Protein AF-A0A9Q5C9L7-F1 (afdb_monomer_lite)

Foldseek 3Di:
DPPVVVVVVVVLVVVVVVLVVVVVVVVVVLVVVVVVLCVVCVVVLVVQVVVCVPPVPPPCSNVVSVVVSVVVVVVSVVVVVVVVVVVVVVVVVSVVVVVVVVVVVDDD

Secondary structure (DSSP, 8-state):
--SHHHHHHHHHHHHHHHHHHHHHHHHHHHHHHHHHHHHHHHHHHHHHHHHHHHH---TTHHHHHHHHHHHHHHHHHHHHHHHHHHHHHHHHHHHHHHHHHHHHS---

pLDDT: mean 73.28, std 13.29, range [42.69, 91.19]

Radius of gyration: 24.25 Å; chains: 1; bounding box: 53×18×73 Å

Structure (mmCIF, N/CA/C/O backbone):
data_AF-A0A9Q5C9L7-F1
#
_entry.id   AF-A0A9Q5C9L7-F1
#
loop_
_atom_site.group_PDB
_atom_site.id
_atom_site.type_symbol
_atom_site.label_atom_id
_atom_site.label_alt_id
_atom_site.label_comp_id
_atom_site.label_asym_id
_atom_site.label_entity_id
_atom_site.label_seq_id
_atom_site.pdbx_PDB_ins_code
_atom_site.Cartn_x
_atom_site.Cartn_y
_atom_site.Cartn_z
_atom_site.occupancy
_atom_site.B_iso_or_equiv
_atom_site.auth_seq_id
_atom_site.auth_comp_id
_atom_site.auth_asym_id
_atom_site.auth_atom_id
_atom_site.pdbx_PDB_model_num
ATOM 1 N N . MET A 1 1 ? -25.614 -3.779 47.159 1.00 45.91 1 MET A N 1
ATOM 2 C CA . MET A 1 1 ? -25.400 -4.309 45.798 1.00 45.91 1 MET A CA 1
ATOM 3 C C . MET A 1 1 ? -24.524 -3.298 45.084 1.00 45.91 1 MET A C 1
ATOM 5 O O . MET A 1 1 ? -25.019 -2.225 44.797 1.00 45.91 1 MET A O 1
ATOM 9 N N . SER A 1 2 ? -23.213 -3.534 44.987 1.00 52.78 2 SER A N 1
ATOM 10 C CA . SER A 1 2 ? -22.270 -2.523 44.463 1.00 52.78 2 SER A CA 1
ATOM 11 C C . SER A 1 2 ? -21.036 -3.122 43.769 1.00 52.78 2 SER A C 1
ATOM 13 O O . SER A 1 2 ? -20.143 -2.372 43.402 1.00 52.78 2 SER A O 1
ATOM 15 N N . GLY A 1 3 ? -20.966 -4.453 43.623 1.00 51.31 3 GLY A N 1
ATOM 16 C CA . GLY A 1 3 ? -19.855 -5.137 42.941 1.00 51.31 3 GLY A CA 1
ATOM 17 C C . GLY A 1 3 ? -20.089 -5.308 41.438 1.00 51.31 3 GLY A C 1
ATOM 18 O O . GLY A 1 3 ? -19.177 -5.094 40.658 1.00 51.31 3 GLY A O 1
ATOM 19 N N . ASP A 1 4 ? -21.337 -5.566 41.038 1.00 56.97 4 ASP A N 1
ATOM 20 C CA . ASP A 1 4 ? -21.707 -5.903 39.652 1.00 56.97 4 ASP A CA 1
ATOM 21 C C . ASP A 1 4 ? -21.462 -4.752 38.653 1.00 56.97 4 ASP A C 1
ATOM 23 O O . ASP A 1 4 ? -21.115 -4.975 37.498 1.00 56.97 4 ASP A O 1
ATOM 27 N N . ASN A 1 5 ? -21.574 -3.499 39.114 1.00 55.47 5 ASN A N 1
ATOM 28 C CA . ASN A 1 5 ? -21.387 -2.316 38.267 1.00 55.47 5 ASN A CA 1
ATOM 29 C C . ASN A 1 5 ? -19.895 -2.003 38.007 1.00 55.47 5 ASN A C 1
ATOM 31 O O . ASN A 1 5 ? -19.534 -1.477 36.960 1.00 55.47 5 ASN A O 1
ATOM 35 N N . VAL A 1 6 ? -18.999 -2.362 38.936 1.00 56.88 6 VAL A N 1
ATOM 36 C CA . VAL A 1 6 ? -17.549 -2.137 38.771 1.00 56.88 6 VAL A CA 1
ATOM 37 C C . VAL A 1 6 ? -16.965 -3.133 37.764 1.00 56.88 6 VAL A C 1
ATOM 39 O O . VAL A 1 6 ? -16.202 -2.739 36.883 1.00 56.88 6 VAL A O 1
ATOM 42 N N . ASP A 1 7 ? -17.416 -4.391 37.816 1.00 59.53 7 ASP A N 1
ATOM 43 C CA . ASP A 1 7 ? -16.998 -5.444 36.883 1.00 59.53 7 ASP A CA 1
ATOM 44 C C . ASP A 1 7 ? -17.428 -5.147 35.431 1.00 59.53 7 ASP A C 1
ATOM 46 O O . ASP A 1 7 ? -16.685 -5.428 34.486 1.00 59.53 7 ASP A O 1
ATOM 50 N N . GLY A 1 8 ? -18.594 -4.517 35.238 1.00 58.56 8 GLY A N 1
ATOM 51 C CA . GLY A 1 8 ? -19.061 -4.065 33.925 1.00 58.56 8 GLY A CA 1
ATOM 52 C C . GLY A 1 8 ? -18.196 -2.950 33.330 1.00 58.56 8 GLY A C 1
ATOM 53 O O . GLY A 1 8 ? -17.810 -3.021 32.163 1.00 58.56 8 GLY A O 1
ATOM 54 N N . VAL A 1 9 ? -17.827 -1.946 34.130 1.00 62.53 9 VAL A N 1
ATOM 55 C CA . VAL A 1 9 ? -17.003 -0.808 33.682 1.00 62.53 9 VAL A CA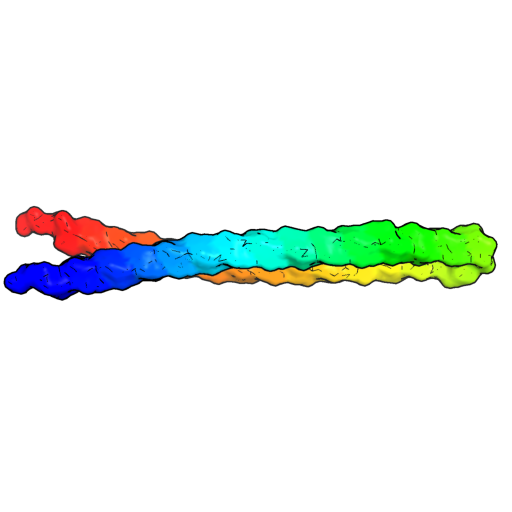 1
ATOM 56 C C . VAL A 1 9 ? -15.571 -1.240 33.342 1.00 62.53 9 VAL A C 1
ATOM 58 O O . VAL A 1 9 ? -15.025 -0.806 32.322 1.00 62.53 9 VAL A O 1
ATOM 61 N N . ASP A 1 10 ? -14.978 -2.142 34.126 1.00 66.06 10 ASP A N 1
ATOM 62 C CA . ASP A 1 10 ? -13.627 -2.660 33.873 1.00 66.06 10 ASP A CA 1
ATOM 63 C C . ASP A 1 10 ? -13.563 -3.538 32.614 1.00 66.06 10 ASP A C 1
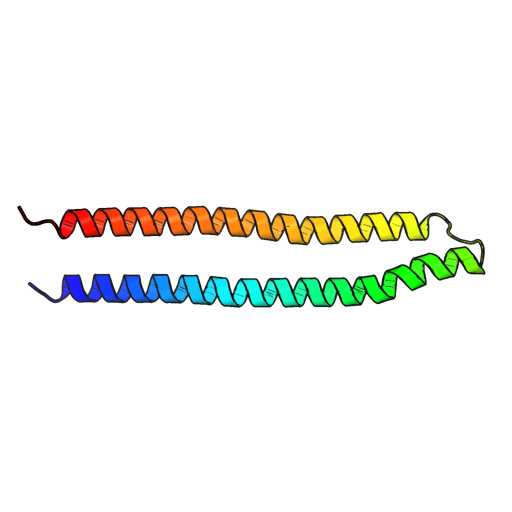ATOM 65 O O . ASP A 1 10 ? -12.635 -3.409 31.808 1.00 66.06 10 ASP A O 1
ATOM 69 N N . HIS A 1 11 ? -14.587 -4.366 32.382 1.00 61.44 11 HIS A N 1
ATOM 70 C CA . HIS A 1 11 ? -14.767 -5.115 31.135 1.00 61.44 11 HIS A CA 1
ATOM 71 C C . HIS A 1 11 ? -14.802 -4.183 29.909 1.00 61.44 11 HIS A C 1
ATOM 73 O O . HIS A 1 11 ? -14.141 -4.445 28.902 1.00 61.44 11 HIS A O 1
ATOM 79 N N . LEU A 1 12 ? -15.526 -3.064 29.997 1.00 63.56 12 LEU A N 1
ATOM 80 C CA . LEU A 1 12 ? -15.689 -2.116 28.888 1.00 63.56 12 LEU A CA 1
ATOM 81 C C . LEU A 1 12 ? -14.410 -1.328 28.613 1.00 63.56 12 LEU A C 1
ATOM 83 O O . LEU A 1 12 ? -14.058 -1.080 27.457 1.00 63.56 12 LEU A O 1
ATOM 87 N N . ASN A 1 13 ? -13.693 -0.948 29.668 1.00 68.38 13 ASN A N 1
ATOM 88 C CA . ASN A 1 13 ? -12.415 -0.264 29.535 1.00 68.38 13 ASN A CA 1
ATOM 89 C C . ASN A 1 13 ? -11.351 -1.207 28.940 1.00 68.38 13 ASN A C 1
ATOM 91 O O . ASN A 1 13 ? -10.546 -0.792 28.103 1.00 68.38 13 ASN A O 1
ATOM 95 N N . ALA A 1 14 ? -11.407 -2.499 29.285 1.00 69.50 14 ALA A N 1
ATOM 96 C CA . ALA A 1 14 ? -10.591 -3.537 28.663 1.00 69.50 14 ALA A CA 1
ATOM 97 C C . ALA A 1 14 ? -10.962 -3.767 27.186 1.00 69.50 14 ALA A C 1
ATOM 99 O O . ALA A 1 14 ? -10.062 -3.881 26.351 1.00 69.50 14 ALA A O 1
ATOM 100 N N . GLU A 1 15 ? -12.251 -3.769 26.826 1.00 65.06 15 GLU A N 1
ATOM 101 C CA . GLU A 1 15 ? -12.686 -3.857 25.426 1.00 65.06 15 GLU A CA 1
ATOM 102 C C . GLU A 1 15 ? -12.228 -2.642 24.609 1.00 65.06 15 GLU A C 1
ATOM 104 O O . GLU A 1 15 ? -11.650 -2.820 23.534 1.00 65.06 15 GLU A O 1
ATOM 109 N N . ARG A 1 16 ? -12.382 -1.414 25.122 1.00 63.78 16 ARG A N 1
ATOM 110 C CA . ARG A 1 16 ? -11.893 -0.192 24.455 1.00 63.78 16 ARG A CA 1
ATOM 111 C C . ARG A 1 16 ? -10.382 -0.209 24.266 1.00 63.78 16 ARG A C 1
ATOM 113 O O . ARG A 1 16 ? -9.909 -0.012 23.147 1.00 63.78 16 ARG A O 1
ATOM 120 N N . ALA A 1 17 ? -9.632 -0.526 25.320 1.00 69.25 17 ALA A N 1
ATOM 121 C CA . ALA A 1 17 ? -8.183 -0.665 25.236 1.00 69.25 17 ALA A CA 1
ATOM 122 C C . ALA A 1 17 ? -7.783 -1.758 24.229 1.00 69.25 17 ALA A C 1
ATOM 124 O O . ALA A 1 17 ? -6.848 -1.576 23.449 1.00 69.25 17 ALA A O 1
ATOM 125 N N . SER A 1 18 ? -8.519 -2.873 24.172 1.00 66.94 18 SER A N 1
ATOM 126 C CA . SER A 1 18 ? -8.263 -3.940 23.199 1.00 66.94 18 SER A CA 1
ATOM 127 C C . SER A 1 18 ? -8.526 -3.496 21.753 1.00 66.94 18 SER A C 1
ATOM 129 O O . SER A 1 18 ? -7.750 -3.842 20.858 1.00 66.94 18 SER A O 1
ATOM 131 N N . LEU A 1 19 ? -9.558 -2.678 21.519 1.00 64.69 19 LEU A N 1
ATOM 132 C CA . LEU A 1 19 ? -9.897 -2.126 20.206 1.00 64.69 19 LEU A CA 1
ATOM 133 C C . LEU A 1 19 ? -8.859 -1.100 19.741 1.00 64.69 19 LEU A C 1
ATOM 135 O O . LEU A 1 19 ? -8.423 -1.155 18.589 1.00 64.69 19 LEU A O 1
ATOM 139 N N . GLU A 1 20 ? -8.407 -0.215 20.630 1.00 68.31 20 GLU A N 1
ATOM 140 C CA . GLU A 1 20 ? -7.345 0.753 20.338 1.00 68.31 20 GLU A CA 1
ATOM 141 C C . GLU A 1 20 ? -6.009 0.060 20.045 1.00 68.31 20 GLU A C 1
ATOM 143 O O . GLU A 1 20 ? -5.326 0.395 19.070 1.00 68.31 20 GLU A O 1
ATOM 148 N N . VAL A 1 21 ? -5.658 -0.969 20.823 1.00 68.44 21 VAL A N 1
ATOM 149 C CA . VAL A 1 21 ? -4.455 -1.782 20.593 1.00 68.44 21 VAL A CA 1
ATOM 150 C C . VAL A 1 21 ? -4.554 -2.553 19.272 1.00 68.44 21 VAL A C 1
ATOM 152 O O . VAL A 1 21 ? -3.585 -2.565 18.504 1.00 68.44 21 VAL A O 1
ATOM 155 N N . MET A 1 22 ? -5.715 -3.137 18.945 1.00 66.62 22 MET A N 1
ATOM 156 C CA . MET A 1 22 ? -5.946 -3.773 17.641 1.00 66.62 22 MET A CA 1
ATOM 157 C C . MET A 1 22 ? -5.807 -2.770 16.491 1.00 66.62 22 MET A C 1
ATOM 159 O O . MET A 1 22 ? -5.185 -3.081 15.472 1.00 66.62 22 MET A O 1
ATOM 163 N N . GLN A 1 23 ? -6.326 -1.553 16.654 1.00 66.06 23 GLN A N 1
ATOM 164 C CA . GLN A 1 23 ? -6.241 -0.497 15.650 1.00 66.06 23 GLN A CA 1
ATOM 165 C C . GLN A 1 23 ? -4.791 -0.030 15.433 1.00 66.06 23 GLN A C 1
ATOM 167 O O . GLN A 1 23 ? -4.347 0.093 14.284 1.00 66.06 23 GLN A O 1
ATOM 172 N N . ALA A 1 24 ? -4.023 0.159 16.509 1.00 67.75 24 ALA A N 1
ATOM 173 C CA . ALA A 1 24 ? -2.612 0.538 16.452 1.00 67.75 24 ALA A CA 1
ATOM 174 C C . ALA A 1 24 ? -1.741 -0.563 15.819 1.00 67.75 24 ALA A C 1
ATOM 176 O O . ALA A 1 24 ? -0.922 -0.282 14.933 1.00 67.75 24 ALA A O 1
ATOM 177 N N . GLN A 1 25 ? -1.954 -1.832 16.192 1.00 67.19 25 GLN A N 1
ATOM 178 C CA . GLN A 1 25 ? -1.266 -2.965 15.564 1.00 67.19 25 GLN A CA 1
ATOM 179 C C . GLN A 1 25 ? -1.595 -3.079 14.071 1.00 67.19 25 GLN A C 1
ATOM 181 O O . GLN A 1 25 ? -0.702 -3.323 13.253 1.00 67.19 25 GLN A O 1
ATOM 186 N N . MET A 1 26 ? -2.853 -2.857 13.687 1.00 66.50 26 MET A N 1
ATOM 187 C CA . MET A 1 26 ? -3.276 -2.933 12.289 1.00 66.50 26 MET A CA 1
ATOM 188 C C . MET A 1 26 ? -2.692 -1.815 11.433 1.00 66.50 26 MET A C 1
ATOM 190 O O . MET A 1 26 ? -2.198 -2.095 10.337 1.00 66.50 26 MET A O 1
ATOM 194 N N . GLN A 1 27 ? -2.681 -0.571 11.920 1.00 66.44 27 GLN A N 1
ATOM 195 C CA . GLN A 1 27 ? -2.021 0.529 11.211 1.00 66.44 27 GLN A CA 1
ATOM 196 C C . GLN A 1 27 ? -0.520 0.261 11.029 1.00 66.44 27 GLN A C 1
ATOM 198 O O . GLN A 1 27 ? 0.021 0.502 9.945 1.00 66.44 27 GLN A O 1
ATOM 203 N N . GLY A 1 28 ? 0.144 -0.306 12.042 1.00 72.94 28 GLY A N 1
ATOM 204 C CA . GLY A 1 28 ? 1.544 -0.728 11.954 1.00 72.94 28 GLY A CA 1
ATOM 205 C C . GLY A 1 28 ? 1.779 -1.826 10.910 1.00 72.94 28 GLY A C 1
ATOM 206 O O . GLY A 1 28 ? 2.725 -1.748 10.120 1.00 72.94 28 GLY A O 1
ATOM 207 N N . PHE A 1 29 ? 0.895 -2.824 10.851 1.00 74.81 29 PHE A N 1
ATOM 208 C CA . PHE A 1 29 ? 0.980 -3.922 9.887 1.00 74.81 29 PHE A CA 1
ATOM 209 C C . PHE A 1 29 ? 0.742 -3.459 8.443 1.00 74.81 29 PHE A C 1
ATOM 211 O O . PHE A 1 29 ? 1.488 -3.840 7.538 1.00 74.81 29 PHE A O 1
ATOM 218 N N . LEU A 1 30 ? -0.249 -2.589 8.225 1.00 74.38 30 LEU A N 1
ATOM 219 C CA . LEU A 1 30 ? -0.543 -1.988 6.921 1.00 74.38 30 LEU A CA 1
ATOM 220 C C . LEU A 1 30 ? 0.612 -1.119 6.426 1.00 74.38 30 LEU A C 1
ATOM 222 O O . LEU A 1 30 ? 1.027 -1.275 5.281 1.00 74.38 30 LEU A O 1
ATOM 226 N N . ARG A 1 31 ? 1.185 -0.266 7.285 1.00 79.50 31 ARG A N 1
ATOM 227 C CA . ARG A 1 31 ? 2.361 0.543 6.930 1.00 79.50 31 ARG A CA 1
ATOM 228 C C . ARG A 1 31 ? 3.563 -0.326 6.575 1.00 79.50 31 ARG A C 1
ATOM 230 O O . ARG A 1 31 ? 4.199 -0.068 5.559 1.00 79.50 31 ARG A O 1
ATOM 237 N N . LYS A 1 32 ? 3.844 -1.386 7.343 1.00 83.56 32 LYS A N 1
ATOM 238 C CA . LYS A 1 32 ? 4.917 -2.342 7.014 1.00 83.56 32 LYS A CA 1
ATOM 239 C C . LYS A 1 32 ? 4.671 -3.050 5.682 1.00 83.56 32 LYS A C 1
ATOM 241 O O . LYS A 1 32 ? 5.593 -3.141 4.876 1.00 83.56 32 LYS A O 1
ATOM 246 N N . ARG A 1 33 ? 3.445 -3.521 5.425 1.00 82.75 33 ARG A N 1
ATOM 247 C CA . ARG A 1 33 ? 3.087 -4.157 4.145 1.00 82.75 33 ARG A CA 1
ATOM 248 C C . ARG A 1 33 ? 3.200 -3.191 2.974 1.00 82.75 33 ARG A C 1
ATOM 250 O O . ARG A 1 33 ? 3.753 -3.574 1.950 1.00 82.75 33 ARG A O 1
ATOM 257 N N . LEU A 1 34 ? 2.723 -1.958 3.127 1.00 84.38 34 LEU A N 1
ATOM 258 C CA . LEU A 1 34 ? 2.814 -0.930 2.094 1.00 84.38 34 LEU A CA 1
ATOM 259 C C . LEU A 1 34 ? 4.273 -0.537 1.830 1.00 84.38 34 LEU A C 1
ATOM 261 O O . LEU A 1 34 ? 4.668 -0.428 0.676 1.00 84.38 34 LEU A O 1
ATOM 265 N N . ALA A 1 35 ? 5.092 -0.393 2.875 1.00 86.56 35 ALA A N 1
ATOM 266 C CA . ALA A 1 35 ? 6.519 -0.111 2.743 1.00 86.56 35 ALA A CA 1
ATOM 267 C C . ALA A 1 35 ? 7.257 -1.254 2.031 1.00 86.56 35 ALA A C 1
ATOM 269 O O . ALA A 1 35 ? 8.019 -1.016 1.099 1.00 86.56 35 ALA A O 1
ATOM 270 N N . MET A 1 36 ? 6.986 -2.506 2.407 1.00 87.88 36 MET A N 1
ATOM 271 C CA . MET A 1 36 ? 7.575 -3.676 1.753 1.00 87.88 36 MET A CA 1
ATOM 272 C C . MET A 1 36 ? 7.105 -3.813 0.297 1.00 87.88 36 MET A C 1
ATOM 274 O O . MET A 1 36 ? 7.907 -4.134 -0.577 1.00 87.88 36 MET A O 1
ATOM 278 N N . TRP A 1 37 ? 5.833 -3.510 0.018 1.00 89.19 37 TRP A N 1
ATOM 279 C CA . TRP A 1 37 ? 5.287 -3.427 -1.338 1.00 89.19 37 TRP A CA 1
ATOM 280 C C . TRP A 1 37 ? 5.992 -2.336 -2.156 1.00 89.19 37 TRP A C 1
ATOM 282 O O . TRP A 1 37 ? 6.434 -2.604 -3.271 1.00 89.19 37 TRP A O 1
ATOM 292 N N . ALA A 1 38 ? 6.174 -1.143 -1.585 1.00 86.75 38 ALA A N 1
ATOM 293 C CA . ALA A 1 38 ? 6.844 -0.026 -2.241 1.00 86.75 38 ALA A CA 1
ATOM 294 C C . ALA A 1 38 ? 8.315 -0.342 -2.542 1.00 86.75 38 ALA A C 1
ATOM 296 O O . ALA A 1 38 ? 8.786 -0.041 -3.631 1.00 86.75 38 ALA A O 1
ATOM 297 N N . ILE A 1 39 ? 9.025 -1.021 -1.635 1.00 89.38 39 ILE A N 1
ATOM 298 C CA . ILE A 1 39 ? 10.399 -1.492 -1.873 1.00 89.38 39 ILE A CA 1
ATOM 299 C C . ILE A 1 39 ? 10.419 -2.547 -2.990 1.00 89.38 39 ILE A C 1
ATOM 301 O O . ILE A 1 39 ? 11.220 -2.460 -3.921 1.00 89.38 39 ILE A O 1
ATOM 305 N N . ARG A 1 40 ? 9.509 -3.531 -2.933 1.00 87.00 40 ARG A N 1
ATOM 306 C CA . ARG A 1 40 ? 9.403 -4.618 -3.920 1.00 87.00 40 ARG A CA 1
ATOM 307 C C . ARG A 1 40 ? 9.177 -4.079 -5.332 1.00 87.00 40 ARG A C 1
ATOM 309 O O . ARG 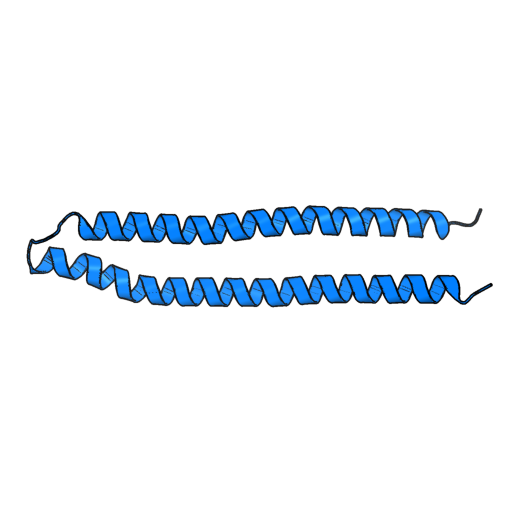A 1 40 ? 9.857 -4.515 -6.260 1.00 87.00 40 ARG A O 1
ATOM 316 N N . TRP A 1 41 ? 8.244 -3.145 -5.492 1.00 87.38 41 TRP A N 1
ATOM 317 C CA . TRP A 1 41 ? 7.911 -2.557 -6.790 1.00 87.38 41 TRP A CA 1
ATOM 318 C C . TRP A 1 41 ? 8.841 -1.419 -7.194 1.00 87.38 41 TRP A C 1
ATOM 320 O O . TRP A 1 41 ? 9.096 -1.262 -8.383 1.00 87.38 41 TRP A O 1
ATOM 330 N N . GLY A 1 42 ? 9.424 -0.699 -6.236 1.00 87.38 42 GLY A N 1
ATOM 331 C CA . GLY A 1 42 ? 10.441 0.321 -6.487 1.00 87.38 42 GLY A CA 1
ATOM 332 C C . GLY A 1 42 ? 11.700 -0.248 -7.138 1.00 87.38 42 GLY A C 1
ATOM 333 O O . GLY A 1 42 ? 12.303 0.419 -7.967 1.00 87.38 42 GLY A O 1
ATOM 334 N N . ILE A 1 43 ? 12.057 -1.499 -6.830 1.00 87.44 43 ILE A N 1
ATOM 335 C CA . ILE A 1 43 ? 13.164 -2.212 -7.490 1.00 87.44 43 ILE A CA 1
ATOM 336 C C . ILE A 1 43 ? 12.664 -3.011 -8.705 1.00 87.44 43 ILE A C 1
ATOM 338 O O . ILE A 1 43 ? 13.327 -3.056 -9.738 1.00 87.44 43 ILE A O 1
ATOM 342 N N . GLY A 1 44 ? 11.484 -3.632 -8.611 1.00 84.44 44 GLY A N 1
ATOM 343 C CA . GLY A 1 44 ? 10.943 -4.484 -9.674 1.00 84.44 44 GLY A CA 1
ATOM 344 C C . GLY A 1 44 ? 10.540 -3.734 -10.948 1.00 84.44 44 GLY A C 1
ATOM 345 O O . GLY A 1 44 ? 10.773 -4.240 -12.044 1.00 84.44 44 GLY A O 1
ATOM 346 N N . MET A 1 45 ? 9.974 -2.528 -10.826 1.00 85.75 45 MET A N 1
ATOM 347 C CA . MET A 1 45 ? 9.531 -1.730 -11.978 1.00 85.75 45 MET A CA 1
ATOM 348 C C . MET A 1 45 ? 10.688 -1.269 -12.872 1.00 85.75 45 MET A C 1
ATOM 350 O O . MET A 1 45 ? 10.613 -1.511 -14.075 1.00 85.75 45 MET A O 1
ATOM 354 N N . PRO A 1 46 ? 11.778 -0.675 -12.345 1.00 87.62 46 PRO A N 1
ATOM 355 C CA . PRO A 1 46 ? 12.923 -0.301 -13.171 1.00 87.62 46 PRO A CA 1
ATOM 356 C C . PRO A 1 46 ? 13.490 -1.475 -13.967 1.00 87.62 46 PRO A C 1
ATOM 358 O O . PRO A 1 46 ? 13.801 -1.319 -15.142 1.00 87.62 46 PRO A O 1
ATOM 361 N N . VAL A 1 47 ? 13.561 -2.667 -13.368 1.00 85.06 47 VAL A N 1
ATOM 362 C CA . VAL A 1 47 ? 14.035 -3.880 -14.053 1.00 85.06 47 VAL A CA 1
ATOM 363 C C . VAL A 1 47 ? 13.064 -4.304 -15.160 1.00 85.06 47 VAL A C 1
ATOM 365 O O . VAL A 1 47 ? 13.496 -4.585 -16.278 1.00 85.06 47 VAL A O 1
ATOM 368 N N . ALA A 1 48 ? 11.756 -4.291 -14.884 1.00 85.31 48 ALA A N 1
ATOM 369 C CA . ALA A 1 48 ? 10.720 -4.621 -15.865 1.00 85.31 48 ALA A CA 1
ATOM 370 C C . ALA A 1 48 ? 10.676 -3.648 -17.059 1.00 85.31 48 ALA A C 1
ATOM 372 O O . ALA A 1 48 ? 10.273 -4.052 -18.147 1.00 85.31 48 ALA A O 1
ATOM 373 N N . PHE A 1 49 ? 11.103 -2.395 -16.874 1.00 85.44 49 PHE A N 1
ATOM 374 C CA . PHE A 1 49 ? 11.224 -1.397 -17.943 1.00 85.44 49 PHE A CA 1
ATOM 375 C C . PHE A 1 49 ? 12.581 -1.435 -18.663 1.00 85.44 49 PHE A C 1
ATOM 377 O O . PHE A 1 49 ? 12.628 -1.274 -19.881 1.00 85.44 49 PHE A O 1
ATOM 384 N N . ALA A 1 50 ? 13.682 -1.672 -17.945 1.00 85.38 50 ALA A N 1
ATOM 385 C CA . ALA A 1 50 ? 15.030 -1.666 -18.515 1.00 85.38 50 ALA A CA 1
ATOM 386 C C . ALA A 1 50 ? 15.288 -2.863 -19.443 1.00 85.38 50 ALA A C 1
ATOM 388 O O . ALA A 1 50 ? 15.923 -2.706 -20.484 1.00 85.38 50 ALA A O 1
ATOM 389 N N . VAL A 1 51 ? 14.777 -4.050 -19.099 1.00 84.19 51 VAL A N 1
ATOM 390 C CA . VAL A 1 51 ? 14.998 -5.273 -19.892 1.00 84.19 51 VAL A CA 1
ATOM 391 C C . VAL A 1 51 ? 14.440 -5.149 -21.324 1.00 84.19 51 VAL A C 1
ATOM 393 O O . VAL A 1 51 ? 15.221 -5.322 -22.263 1.00 84.19 51 VAL A O 1
ATOM 396 N N . PRO A 1 52 ? 13.161 -4.777 -21.540 1.00 85.50 52 PRO A N 1
ATOM 397 C CA . PRO A 1 52 ? 12.635 -4.568 -22.889 1.00 85.50 52 PRO A CA 1
ATOM 398 C C . PRO A 1 52 ? 13.283 -3.396 -23.622 1.00 85.50 52 PRO A C 1
ATOM 400 O O . PRO A 1 52 ? 13.460 -3.468 -24.835 1.00 85.50 52 PRO A O 1
ATOM 403 N N . ALA A 1 53 ? 13.647 -2.327 -22.906 1.00 84.94 53 ALA A N 1
ATOM 404 C CA . ALA A 1 53 ? 14.242 -1.138 -23.511 1.00 84.94 53 ALA A CA 1
ATOM 405 C C . ALA A 1 53 ? 15.644 -1.400 -24.085 1.00 84.94 53 ALA A C 1
ATOM 407 O O . ALA A 1 53 ? 15.990 -0.842 -25.121 1.00 84.94 53 ALA A O 1
ATOM 408 N N . ILE A 1 54 ? 16.443 -2.248 -23.428 1.00 87.50 54 ILE A N 1
ATOM 409 C CA . ILE A 1 54 ? 17.821 -2.542 -23.847 1.00 87.50 54 ILE A CA 1
ATOM 410 C C . ILE A 1 54 ? 17.863 -3.682 -24.876 1.00 87.50 54 ILE A C 1
ATOM 412 O O . ILE A 1 54 ? 18.639 -3.620 -25.825 1.00 87.50 54 ILE A O 1
ATOM 416 N N . TRP A 1 55 ? 17.042 -4.724 -24.702 1.00 86.62 55 TRP A N 1
ATOM 417 C CA . TRP A 1 55 ? 17.137 -5.960 -25.495 1.00 86.62 55 TRP A CA 1
ATOM 418 C C . TRP A 1 55 ? 16.051 -6.098 -26.571 1.00 86.62 55 TRP A C 1
ATOM 420 O O . TRP A 1 55 ? 16.091 -7.045 -27.353 1.00 86.62 55 TRP A O 1
ATOM 430 N N . GLY A 1 56 ? 15.057 -5.202 -26.611 1.00 80.19 56 GLY A N 1
ATOM 431 C CA . GLY A 1 56 ? 13.958 -5.239 -27.589 1.00 80.19 56 GLY A CA 1
ATOM 432 C C . GLY A 1 56 ? 13.025 -6.452 -27.462 1.00 80.19 56 GLY A C 1
ATOM 433 O O . GLY A 1 56 ? 12.170 -6.675 -28.317 1.00 80.19 56 GLY A O 1
ATOM 434 N N . LEU A 1 57 ? 13.177 -7.246 -26.402 1.00 78.62 57 LEU A N 1
ATOM 435 C CA . LEU A 1 57 ? 12.410 -8.458 -26.130 1.00 78.62 57 LEU A CA 1
ATOM 436 C C . LEU A 1 57 ? 11.365 -8.191 -25.045 1.00 78.62 57 LEU A C 1
ATOM 438 O O . LEU A 1 57 ? 11.590 -7.417 -24.121 1.00 78.62 57 LEU A O 1
ATOM 442 N N . TRP A 1 58 ? 10.217 -8.863 -25.145 1.00 81.25 58 TRP A N 1
ATOM 443 C CA . TRP A 1 58 ? 9.147 -8.801 -24.140 1.00 81.25 58 TRP A CA 1
ATOM 444 C C . TRP A 1 58 ? 8.613 -7.381 -23.870 1.00 81.25 58 TRP A C 1
ATOM 446 O O . TRP A 1 58 ? 8.451 -6.963 -22.730 1.00 81.25 58 TRP A O 1
ATOM 456 N N . LEU A 1 59 ? 8.244 -6.650 -24.927 1.00 82.25 59 LEU A N 1
ATOM 457 C CA . LEU A 1 59 ? 7.599 -5.325 -24.835 1.00 82.25 59 LEU A CA 1
ATOM 458 C C . LEU A 1 59 ? 6.320 -5.304 -23.969 1.00 82.25 59 LEU A C 1
ATOM 460 O O . LEU A 1 59 ? 5.933 -4.258 -23.456 1.00 82.25 59 LEU A O 1
ATOM 464 N N . TRP A 1 60 ? 5.671 -6.456 -23.776 1.00 84.38 60 TRP A N 1
ATOM 465 C CA . TRP A 1 60 ? 4.481 -6.610 -22.930 1.00 84.38 60 TRP A CA 1
ATOM 466 C C . TRP A 1 60 ? 4.794 -6.669 -21.423 1.00 84.38 60 TRP A C 1
ATOM 468 O O . TRP A 1 60 ? 3.899 -6.489 -20.598 1.00 84.38 60 TRP A O 1
ATOM 478 N N . LEU A 1 61 ? 6.052 -6.906 -21.049 1.00 85.25 61 LEU A N 1
ATOM 479 C CA . LEU A 1 61 ? 6.505 -7.104 -19.672 1.00 85.25 61 LEU A CA 1
ATOM 480 C C . LEU A 1 61 ? 6.239 -5.899 -18.743 1.00 85.25 61 LEU A C 1
ATOM 482 O O . LEU A 1 61 ? 5.726 -6.129 -17.647 1.00 85.25 61 LEU A O 1
ATOM 486 N N . PRO A 1 62 ? 6.471 -4.629 -19.142 1.00 84.88 62 PRO A N 1
ATOM 487 C CA . PRO A 1 62 ? 6.114 -3.470 -18.319 1.00 84.88 62 PRO A CA 1
ATOM 488 C C . PRO A 1 62 ? 4.598 -3.328 -18.145 1.00 84.88 62 PRO A C 1
ATOM 490 O O . PRO A 1 62 ? 4.133 -2.951 -17.070 1.00 84.88 62 PRO A O 1
ATOM 493 N N . MET A 1 63 ? 3.811 -3.694 -19.163 1.00 85.88 63 MET A N 1
ATOM 494 C CA . MET A 1 63 ? 2.350 -3.676 -19.075 1.00 85.88 63 MET A CA 1
ATOM 495 C C . MET A 1 63 ? 1.848 -4.737 -18.084 1.00 85.88 63 MET A C 1
ATOM 497 O O . MET A 1 63 ? 1.048 -4.429 -17.202 1.00 85.88 63 MET A O 1
ATOM 501 N N . ALA A 1 64 ? 2.375 -5.963 -18.160 1.00 87.25 64 ALA A N 1
ATOM 502 C CA . ALA A 1 64 ? 2.060 -7.026 -17.208 1.00 87.25 64 ALA A CA 1
ATOM 503 C C . ALA A 1 64 ? 2.513 -6.679 -15.781 1.00 87.25 64 ALA A C 1
ATOM 505 O O . ALA A 1 64 ? 1.743 -6.854 -14.839 1.00 87.25 64 ALA A O 1
ATOM 506 N N . ALA A 1 65 ? 3.718 -6.126 -15.610 1.00 87.00 65 ALA A N 1
ATOM 507 C CA . ALA A 1 65 ? 4.207 -5.654 -14.316 1.00 87.00 65 ALA A CA 1
ATOM 508 C C . ALA A 1 65 ? 3.289 -4.570 -13.722 1.00 87.00 65 ALA A C 1
ATOM 510 O O . ALA A 1 65 ? 2.953 -4.636 -12.540 1.00 87.00 65 ALA A O 1
ATOM 511 N N . GLY A 1 66 ? 2.813 -3.629 -14.544 1.00 87.44 66 GLY A N 1
ATOM 512 C CA . GLY A 1 66 ? 1.831 -2.617 -14.147 1.00 87.44 66 GLY A CA 1
ATOM 513 C C . GLY A 1 66 ? 0.501 -3.206 -13.687 1.00 87.44 66 GLY A C 1
ATOM 514 O O . GLY A 1 66 ? 0.003 -2.830 -12.625 1.00 87.44 66 GLY A O 1
ATOM 515 N N . ILE A 1 67 ? -0.047 -4.171 -14.430 1.00 90.44 67 ILE A N 1
ATOM 516 C CA . ILE A 1 67 ? -1.294 -4.853 -14.054 1.00 90.44 67 ILE A CA 1
ATOM 517 C C . ILE A 1 67 ? -1.115 -5.602 -12.731 1.00 90.44 67 ILE A C 1
ATOM 519 O O . ILE A 1 67 ? -1.942 -5.469 -11.832 1.00 90.44 67 ILE A O 1
ATOM 523 N N . VAL A 1 68 ? -0.022 -6.350 -12.568 1.00 89.62 68 VAL A N 1
ATOM 524 C CA . VAL A 1 68 ? 0.243 -7.105 -11.334 1.00 89.62 68 VAL A CA 1
ATOM 525 C C . VAL A 1 68 ? 0.448 -6.163 -10.141 1.00 89.62 68 VAL A C 1
ATOM 527 O O . VAL A 1 68 ? -0.051 -6.445 -9.049 1.00 89.62 68 VAL A O 1
ATOM 530 N N . ALA A 1 69 ? 1.110 -5.018 -10.333 1.00 88.06 69 ALA A N 1
ATOM 531 C CA . ALA A 1 69 ? 1.251 -3.995 -9.298 1.00 88.06 69 ALA A CA 1
ATOM 532 C C . ALA A 1 69 ? -0.107 -3.408 -8.885 1.00 88.06 69 ALA A C 1
ATOM 534 O O . ALA A 1 69 ? -0.389 -3.312 -7.688 1.00 88.06 69 ALA A O 1
ATOM 535 N N . LEU A 1 70 ? -0.965 -3.082 -9.859 1.00 89.56 70 LEU A N 1
ATOM 536 C CA . LEU A 1 70 ? -2.321 -2.577 -9.629 1.00 89.56 70 LEU A CA 1
ATOM 537 C C . LEU A 1 70 ? -3.192 -3.589 -8.891 1.00 89.56 70 LEU A C 1
ATOM 539 O O . LEU A 1 70 ? -3.819 -3.233 -7.897 1.00 89.56 70 LEU A O 1
ATOM 543 N N . VAL A 1 71 ? -3.199 -4.849 -9.333 1.00 91.19 71 VAL A N 1
ATOM 544 C CA . VAL A 1 71 ? -3.943 -5.925 -8.664 1.00 91.19 71 VAL A CA 1
ATOM 545 C C . VAL A 1 71 ? -3.443 -6.084 -7.233 1.00 91.19 71 VAL A C 1
ATOM 547 O O . VAL A 1 71 ? -4.244 -6.102 -6.308 1.00 91.19 71 VAL A O 1
ATOM 550 N N . SER A 1 72 ? -2.125 -6.115 -7.022 1.00 87.31 72 SER A N 1
ATOM 551 C CA . SER A 1 72 ? -1.541 -6.234 -5.685 1.00 87.31 72 SER A CA 1
ATOM 552 C C . SER A 1 72 ? -1.952 -5.082 -4.760 1.00 87.31 72 SER A C 1
ATOM 554 O O . SER A 1 72 ? -2.300 -5.322 -3.601 1.00 87.31 72 SER A O 1
ATOM 556 N N . LEU A 1 73 ? -1.959 -3.847 -5.268 1.00 87.00 73 LEU A N 1
ATOM 557 C CA . LEU A 1 73 ? -2.370 -2.667 -4.509 1.00 87.00 73 LEU A CA 1
ATOM 558 C C . LEU A 1 73 ? -3.881 -2.667 -4.233 1.00 87.00 73 LEU A C 1
ATOM 560 O O . LEU A 1 73 ? -4.302 -2.381 -3.111 1.00 87.00 73 LEU A O 1
ATOM 564 N N . ALA A 1 74 ? -4.689 -3.078 -5.212 1.00 88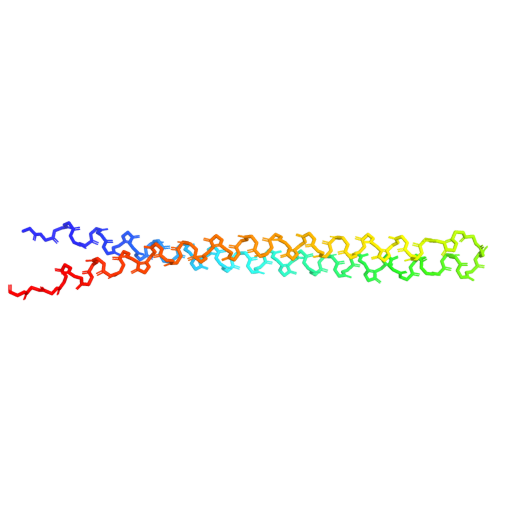.69 74 ALA A N 1
ATOM 565 C CA . ALA A 1 74 ? -6.127 -3.256 -5.054 1.00 88.69 74 ALA A CA 1
ATOM 566 C C . ALA A 1 74 ? -6.445 -4.291 -3.968 1.00 88.69 74 ALA A C 1
ATOM 568 O O . ALA A 1 74 ? -7.305 -4.035 -3.132 1.00 88.69 74 ALA A O 1
ATOM 569 N N . THR A 1 75 ? -5.719 -5.410 -3.892 1.00 87.94 75 THR A N 1
ATOM 570 C CA . THR A 1 75 ? -5.920 -6.415 -2.835 1.00 87.94 75 THR A CA 1
ATOM 571 C C . THR A 1 75 ? -5.640 -5.846 -1.444 1.00 87.94 75 THR A C 1
ATOM 573 O O . THR A 1 75 ? -6.405 -6.095 -0.512 1.00 87.94 75 THR A O 1
ATOM 576 N N . ILE A 1 76 ? -4.576 -5.046 -1.291 1.00 84.69 76 ILE A N 1
ATOM 577 C CA . ILE A 1 76 ? -4.265 -4.363 -0.023 1.00 84.69 76 ILE A CA 1
ATOM 578 C C . ILE A 1 76 ? -5.393 -3.386 0.341 1.00 84.69 76 ILE A C 1
ATOM 580 O O . ILE A 1 76 ? -5.832 -3.354 1.491 1.00 84.69 76 ILE A O 1
ATOM 584 N N . MET A 1 77 ? -5.900 -2.635 -0.639 1.00 84.25 77 MET A N 1
ATOM 585 C CA . MET A 1 77 ? -6.968 -1.656 -0.440 1.00 84.25 77 MET A CA 1
ATOM 586 C C . MET A 1 77 ? -8.323 -2.307 -0.127 1.00 84.25 77 MET A C 1
ATOM 588 O O . MET A 1 77 ? -9.035 -1.848 0.762 1.00 84.25 77 MET A O 1
ATOM 592 N N . ILE A 1 78 ? -8.669 -3.414 -0.788 1.00 87.19 78 ILE A N 1
ATOM 593 C CA . ILE A 1 78 ? -9.878 -4.200 -0.499 1.00 87.19 78 ILE A CA 1
ATOM 594 C C . ILE A 1 78 ? -9.802 -4.771 0.915 1.00 87.19 78 ILE A C 1
ATOM 596 O O . ILE A 1 78 ? -10.757 -4.634 1.677 1.00 87.19 78 ILE A O 1
ATOM 600 N N . MET A 1 79 ? -8.660 -5.355 1.294 1.00 82.38 79 MET A N 1
ATOM 601 C CA . MET A 1 79 ? -8.441 -5.842 2.657 1.00 82.38 79 MET A CA 1
ATOM 602 C C . MET A 1 79 ? -8.658 -4.713 3.676 1.00 82.38 79 MET A C 1
ATOM 604 O O . MET A 1 79 ? -9.337 -4.909 4.680 1.00 82.38 79 MET A O 1
ATOM 608 N N . TRP A 1 80 ? -8.143 -3.513 3.394 1.00 80.00 80 TRP A N 1
ATOM 609 C CA . TRP A 1 80 ? -8.331 -2.336 4.241 1.00 80.00 80 TRP A CA 1
ATOM 610 C C . TRP A 1 80 ? -9.803 -1.915 4.361 1.00 80.00 80 TRP A C 1
ATOM 612 O O . TRP A 1 80 ? -10.291 -1.706 5.470 1.00 80.00 80 TRP A O 1
ATOM 622 N N . LEU A 1 81 ? -10.540 -1.859 3.247 1.00 82.25 81 LEU A N 1
ATOM 623 C CA . LEU A 1 81 ? -11.966 -1.512 3.235 1.00 82.25 81 LEU A CA 1
ATOM 624 C C . LEU A 1 81 ? -12.832 -2.533 3.984 1.00 82.25 81 LEU A C 1
ATOM 626 O O . LEU A 1 81 ? -13.754 -2.149 4.706 1.00 82.25 81 LEU A O 1
ATOM 630 N N . VAL A 1 82 ? -12.544 -3.828 3.836 1.00 82.19 82 VAL A N 1
ATOM 631 C CA . VAL A 1 82 ? -13.242 -4.899 4.567 1.00 82.19 82 VAL A CA 1
ATOM 632 C C . VAL A 1 82 ? -13.005 -4.763 6.069 1.00 82.19 82 VAL A C 1
ATOM 634 O O . VAL A 1 82 ? -13.945 -4.875 6.857 1.00 82.19 82 VAL A O 1
ATOM 637 N N . LEU A 1 83 ? -11.767 -4.470 6.466 1.00 72.62 83 LEU A N 1
ATOM 638 C CA . LEU A 1 83 ? -11.414 -4.262 7.866 1.00 72.62 83 LEU A CA 1
ATOM 639 C C . LEU A 1 83 ? -12.106 -3.020 8.437 1.00 72.62 83 LEU A C 1
ATOM 641 O O . LEU A 1 83 ? -12.734 -3.116 9.485 1.00 72.62 83 LEU A O 1
ATOM 645 N N . LEU A 1 84 ? -12.102 -1.894 7.722 1.00 74.25 84 LEU A N 1
ATOM 646 C CA . LEU A 1 84 ? -12.843 -0.686 8.109 1.00 74.25 84 LEU A CA 1
ATOM 647 C C . LEU A 1 84 ? -14.337 -0.928 8.298 1.00 74.25 84 LEU A C 1
ATOM 649 O O . LEU A 1 84 ? -14.928 -0.419 9.247 1.00 74.25 84 LEU A O 1
ATOM 653 N N . ARG A 1 85 ? -14.959 -1.712 7.409 1.00 76.44 85 ARG A N 1
ATOM 654 C CA . ARG A 1 85 ? -16.371 -2.090 7.551 1.00 76.44 85 ARG A CA 1
ATOM 655 C C . ARG A 1 85 ? -16.608 -2.903 8.821 1.00 76.44 85 ARG A C 1
ATOM 657 O O . ARG A 1 85 ? -17.558 -2.604 9.538 1.00 76.44 85 ARG A O 1
ATOM 664 N N . LYS A 1 86 ? -15.728 -3.863 9.128 1.00 69.12 86 LYS A N 1
ATOM 665 C CA . LYS A 1 86 ? -15.776 -4.621 10.389 1.00 69.12 86 LYS A CA 1
ATOM 666 C C . LYS A 1 86 ? -15.597 -3.730 11.622 1.00 69.12 86 LYS A C 1
ATOM 668 O O . LYS A 1 86 ? -16.300 -3.923 12.610 1.00 69.12 86 LYS A O 1
ATOM 673 N N . PHE A 1 87 ? -14.711 -2.738 11.563 1.00 65.31 87 PHE A N 1
ATOM 674 C CA . PHE A 1 87 ? -14.544 -1.776 12.656 1.00 65.31 87 PHE A CA 1
ATOM 675 C C . PHE A 1 87 ? -15.774 -0.909 12.859 1.00 65.31 87 PHE A C 1
ATOM 677 O O . PHE A 1 87 ? -16.180 -0.708 13.993 1.00 65.31 87 PHE A O 1
ATOM 684 N N . ARG A 1 88 ? -16.413 -0.452 11.781 1.00 63.28 88 ARG A N 1
ATOM 685 C CA . ARG A 1 88 ? -17.655 0.321 11.878 1.00 63.28 88 ARG A CA 1
ATOM 686 C C . ARG A 1 88 ? -18.782 -0.471 12.535 1.00 63.28 88 ARG A C 1
ATOM 688 O O . ARG A 1 88 ? -19.525 0.093 13.325 1.00 63.28 88 ARG A O 1
ATOM 695 N N . SER A 1 89 ? -18.889 -1.770 12.245 1.00 59.75 89 SER A N 1
ATOM 696 C CA . SER A 1 89 ? -19.841 -2.632 12.953 1.00 59.75 89 SER A CA 1
ATOM 697 C C . SER A 1 89 ? -19.461 -2.853 14.417 1.00 59.75 89 SER A C 1
ATOM 699 O O . SER A 1 89 ? -20.348 -2.874 15.254 1.00 59.75 89 SER A O 1
ATOM 701 N N . ALA A 1 90 ? -18.168 -2.973 14.739 1.00 59.31 90 ALA A N 1
ATOM 702 C CA . ALA A 1 90 ? -17.711 -3.137 16.121 1.00 59.31 90 ALA A CA 1
ATOM 703 C C . ALA A 1 90 ? 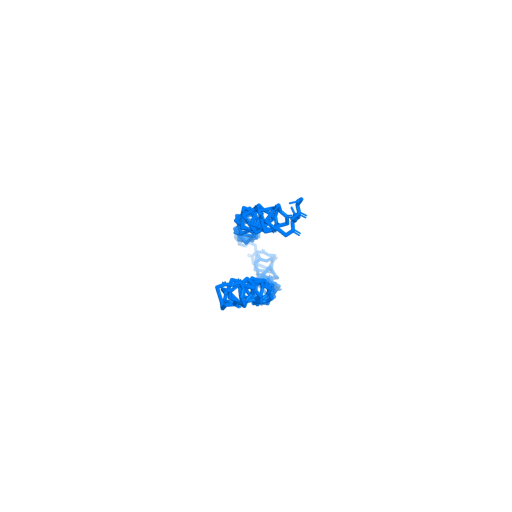-17.894 -1.853 16.954 1.00 59.31 90 ALA A C 1
ATOM 705 O O . ALA A 1 90 ? -18.349 -1.922 18.089 1.00 59.31 90 ALA A O 1
ATOM 706 N N . GLN A 1 91 ? -17.626 -0.682 16.369 1.00 58.12 91 GLN A N 1
ATOM 707 C CA . GLN A 1 91 ? -17.896 0.618 16.987 1.00 58.12 91 GLN A CA 1
ATOM 708 C C . GLN A 1 91 ? -19.393 0.864 17.169 1.00 58.12 91 GLN A C 1
ATOM 710 O O . GLN A 1 91 ? -19.786 1.343 18.218 1.00 58.12 91 GLN A O 1
ATOM 715 N N . ALA A 1 92 ? -20.242 0.485 16.207 1.00 58.81 92 ALA A N 1
ATOM 716 C CA . ALA A 1 92 ? -21.694 0.604 16.366 1.00 58.81 92 ALA A CA 1
ATOM 717 C C . ALA A 1 92 ? -22.244 -0.284 17.499 1.00 58.81 92 ALA A C 1
ATOM 719 O O . ALA A 1 92 ? -23.223 0.081 18.147 1.00 58.81 92 ALA A O 1
ATOM 720 N N . SER A 1 93 ? -21.621 -1.440 17.747 1.00 57.81 93 SER A N 1
ATOM 721 C CA . SER A 1 93 ? -21.939 -2.278 18.906 1.00 57.81 93 SER A CA 1
ATOM 722 C C . SER A 1 93 ? -21.480 -1.638 20.216 1.00 57.81 93 SER A C 1
ATOM 724 O O . SER A 1 93 ? -22.226 -1.681 21.187 1.00 57.81 93 SER A O 1
ATOM 726 N N . ALA A 1 94 ? -20.299 -1.010 20.229 1.00 59.12 94 ALA A N 1
ATOM 727 C CA . ALA A 1 94 ? -19.789 -0.280 21.388 1.00 59.12 94 ALA A CA 1
ATOM 728 C C . ALA A 1 94 ? -20.635 0.970 21.710 1.00 59.12 94 ALA A C 1
ATOM 730 O O . ALA A 1 94 ? -20.962 1.182 22.872 1.00 59.12 94 ALA A O 1
ATOM 731 N N . ASP A 1 95 ? -21.065 1.729 20.694 1.00 59.72 95 ASP A N 1
ATOM 732 C CA . ASP A 1 95 ? -21.973 2.882 20.834 1.00 59.72 95 ASP A CA 1
ATOM 733 C C . ASP A 1 95 ? -23.342 2.453 21.373 1.00 59.72 95 ASP A C 1
ATOM 735 O O . ASP A 1 95 ? -23.899 3.105 22.250 1.00 59.72 95 ASP A O 1
ATOM 739 N N . ARG A 1 96 ? -23.895 1.334 20.878 1.00 59.56 96 ARG A N 1
ATOM 740 C CA . ARG A 1 96 ? -25.153 0.787 21.412 1.00 59.56 96 ARG A CA 1
ATOM 741 C C . ARG A 1 96 ? -25.020 0.364 22.870 1.00 59.56 96 ARG A C 1
ATOM 743 O O . ARG A 1 96 ? -25.959 0.565 23.628 1.00 59.56 96 ARG A O 1
ATOM 750 N N . LEU A 1 97 ? -23.888 -0.217 23.254 1.00 56.97 97 LEU A N 1
ATOM 751 C CA . LEU A 1 97 ? -23.626 -0.591 24.643 1.00 56.97 97 LEU A CA 1
ATOM 752 C C . LEU A 1 97 ? -23.480 0.643 25.539 1.00 56.97 97 LEU A C 1
ATOM 754 O O . LEU A 1 97 ? -24.045 0.669 26.623 1.00 56.97 97 LEU A O 1
ATOM 758 N N . GLU A 1 98 ? -22.795 1.686 25.069 1.00 57.59 98 GLU A N 1
ATOM 759 C CA . GLU A 1 98 ? -22.675 2.960 25.789 1.00 57.59 98 GLU A CA 1
ATOM 760 C C . GLU A 1 98 ? -24.032 3.661 25.941 1.00 57.59 98 GLU A C 1
ATOM 762 O O . GLU A 1 98 ? -24.299 4.277 26.967 1.00 57.59 98 GLU A O 1
ATOM 767 N N . GLN A 1 99 ? -24.919 3.516 24.955 1.00 59.22 99 GLN A N 1
ATOM 768 C CA . GLN A 1 99 ? -26.281 4.036 25.016 1.00 59.22 99 GLN A CA 1
ATOM 769 C C . GLN A 1 99 ? -27.140 3.290 26.049 1.00 59.22 99 GLN A C 1
ATOM 771 O O . GLN A 1 99 ? -27.858 3.939 26.802 1.00 59.22 99 GLN A O 1
ATOM 776 N N . VAL A 1 100 ? -26.998 1.962 26.145 1.00 60.69 100 VAL A N 1
ATOM 777 C CA . VAL A 1 100 ? -27.681 1.143 27.164 1.00 60.69 100 VAL A CA 1
ATOM 778 C C . VAL A 1 100 ? -27.155 1.447 28.571 1.00 60.69 100 VAL A C 1
ATOM 780 O O . VAL A 1 100 ? -27.956 1.617 29.482 1.00 60.69 100 VAL A O 1
ATOM 783 N N . LEU A 1 101 ? -25.836 1.597 28.754 1.00 58.47 101 LEU A N 1
ATOM 784 C CA . LEU A 1 101 ? -25.276 2.003 30.052 1.00 58.47 101 LEU A CA 1
ATOM 785 C C . LEU A 1 101 ? -25.750 3.394 30.475 1.00 5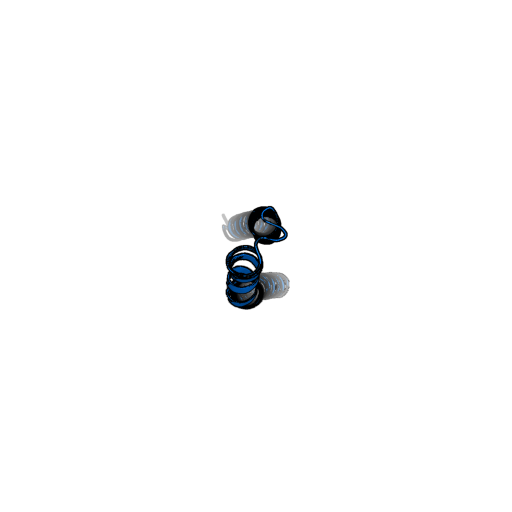8.47 101 LEU A C 1
ATOM 787 O O . LEU A 1 101 ? -26.036 3.618 31.644 1.00 58.47 101 LEU A O 1
ATOM 791 N N . ARG A 1 102 ? -25.865 4.327 29.527 1.00 59.22 102 ARG A N 1
ATOM 792 C CA . ARG A 1 102 ? -26.330 5.686 29.818 1.00 59.22 102 ARG A CA 1
ATOM 793 C C . ARG A 1 102 ? -27.824 5.751 30.140 1.00 59.22 102 ARG A C 1
ATOM 795 O O . ARG A 1 102 ? -28.233 6.679 30.823 1.00 59.22 102 ARG A O 1
ATOM 802 N N . GLU A 1 103 ? -28.617 4.798 29.650 1.00 58.78 103 GLU A N 1
ATOM 803 C CA . GLU A 1 103 ? -30.024 4.631 30.036 1.00 58.78 103 GLU A CA 1
ATOM 804 C C . GLU A 1 103 ? -30.184 3.952 31.408 1.00 58.78 103 GLU A C 1
ATOM 806 O O . GLU A 1 103 ? -31.165 4.228 32.091 1.00 58.78 103 GLU A O 1
ATOM 811 N N . GLU A 1 104 ? -29.234 3.118 31.850 1.00 56.03 104 GLU A N 1
ATOM 812 C CA . GLU A 1 104 ? -29.229 2.574 33.221 1.00 56.03 104 GLU A CA 1
ATOM 813 C C . GLU A 1 104 ? -28.685 3.559 34.275 1.00 56.03 104 GLU A C 1
ATOM 815 O O . GLU A 1 104 ? -29.090 3.485 35.435 1.00 56.03 104 GLU A O 1
ATOM 820 N N . ASP A 1 105 ? -27.819 4.504 33.888 1.00 48.91 105 ASP A N 1
ATOM 821 C CA . ASP A 1 105 ? -27.248 5.545 34.767 1.00 48.91 105 ASP A CA 1
ATOM 822 C C . ASP A 1 105 ? -28.143 6.795 34.944 1.00 48.91 105 ASP A C 1
ATOM 824 O O . ASP A 1 105 ? -27.717 7.767 35.573 1.00 48.91 105 ASP A O 1
ATOM 828 N N . ASP A 1 106 ? -29.377 6.795 34.420 1.00 44.28 106 ASP A N 1
ATOM 829 C CA . ASP A 1 106 ? -30.371 7.861 34.640 1.00 44.28 106 ASP A CA 1
ATOM 830 C C . ASP A 1 106 ? -31.452 7.388 35.641 1.00 44.28 106 ASP A C 1
ATOM 832 O O . ASP A 1 106 ? -32.539 6.953 35.244 1.00 44.28 106 ASP A O 1
ATOM 836 N N . PRO A 1 107 ? -31.168 7.389 36.962 1.00 45.59 107 PRO A N 1
ATOM 837 C CA . PRO A 1 107 ? -32.158 7.048 37.972 1.00 45.59 107 PRO A CA 1
ATOM 838 C C . PRO A 1 107 ? -33.151 8.207 38.130 1.00 45.59 107 PRO A C 1
ATOM 840 O O . PRO A 1 107 ? -32.852 9.218 38.770 1.00 45.59 107 PRO A O 1
ATOM 843 N N . ALA A 1 108 ? -34.346 8.040 37.563 1.00 42.69 108 ALA A N 1
ATOM 844 C CA . ALA A 1 108 ? -35.541 8.763 37.999 1.00 42.69 108 ALA A CA 1
ATOM 845 C C . ALA A 1 108 ? -36.028 8.264 39.371 1.00 42.69 108 ALA A C 1
ATOM 847 O O . ALA A 1 108 ? -35.967 7.036 39.619 1.00 42.69 108 ALA A O 1
#

Sequence (108 aa):
MSGDNVDGVDHLNAERASLEVMQAQMQGFLRKRLAMWAIRWGIGMPVAFAVPAIWGLWLWLPMAAGIVALVSLATIMIMWLVLLRKFRSAQASADRLEQVLREEDDPA